Protein AF-A0A3D4FL35-F1 (afdb_monomer_lite)

Secondary structure (DSSP, 8-state):
----HHHHHHTB-TTS-BGGGSHHHHTTS---TTTS-S--HHHHHHHHTT-SSGGG-TT-S-S-GGGGSHHHHHHHHHHHHH-HHHHHHHHHHHHHTT--SB-TTS-B-TTTS-SSHHHHHHHHHT--

pLDDT: mean 90.25, std 9.69, range [48.97, 98.5]

Structure (mmCIF, N/CA/C/O backbone):
data_AF-A0A3D4FL35-F1
#
_entry.id   AF-A0A3D4FL35-F1
#
loop_
_atom_site.group_PDB
_atom_site.id
_atom_site.type_symbol
_atom_site.label_atom_id
_atom_site.label_alt_id
_atom_site.label_comp_id
_atom_site.label_asym_id
_atom_site.label_entity_id
_atom_site.label_seq_id
_atom_site.pdbx_PDB_ins_code
_atom_site.Cartn_x
_atom_site.Cartn_y
_atom_site.Cartn_z
_atom_site.occupancy
_atom_site.B_iso_or_equiv
_atom_site.auth_seq_id
_atom_site.auth_comp_id
_atom_site.auth_asym_id
_atom_site.auth_atom_id
_atom_site.pdbx_PDB_model_num
ATOM 1 N N . MET A 1 1 ? 12.452 -9.108 -13.044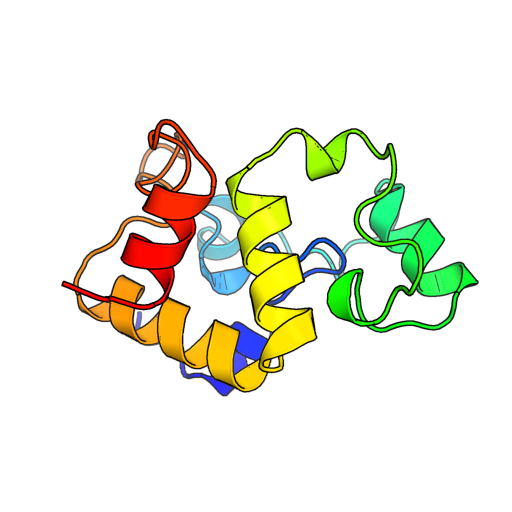 1.00 61.66 1 MET A N 1
ATOM 2 C CA . MET A 1 1 ? 12.751 -9.342 -11.613 1.00 61.66 1 MET A CA 1
ATOM 3 C C . MET A 1 1 ? 11.547 -10.053 -11.024 1.00 61.66 1 MET A C 1
ATOM 5 O O . MET A 1 1 ? 10.443 -9.623 -11.319 1.00 61.66 1 MET A O 1
ATOM 9 N N . VAL A 1 2 ? 11.723 -11.143 -10.278 1.00 77.12 2 VAL A N 1
ATOM 10 C CA . VAL A 1 2 ? 10.596 -11.856 -9.651 1.00 77.12 2 VAL A CA 1
ATOM 11 C C . VAL A 1 2 ? 10.662 -11.581 -8.155 1.00 77.12 2 VAL A C 1
ATOM 13 O O . VAL A 1 2 ? 11.618 -11.997 -7.508 1.00 77.12 2 VAL A O 1
ATOM 16 N N . TYR A 1 3 ? 9.690 -10.844 -7.618 1.00 85.44 3 TYR A N 1
ATOM 17 C CA . TYR A 1 3 ? 9.581 -10.617 -6.177 1.00 85.44 3 TYR A CA 1
ATOM 18 C C . TYR A 1 3 ? 8.725 -11.713 -5.541 1.00 85.44 3 TYR A C 1
ATOM 20 O O . TYR A 1 3 ? 7.644 -12.030 -6.038 1.00 85.44 3 TYR A O 1
ATOM 28 N N . SER A 1 4 ? 9.174 -12.279 -4.424 1.00 94.00 4 SER A N 1
ATOM 29 C CA . SER A 1 4 ? 8.334 -13.128 -3.581 1.00 94.00 4 SER A CA 1
ATOM 30 C C . SER A 1 4 ? 7.343 -12.286 -2.768 1.00 94.00 4 SER A C 1
ATOM 32 O O . SER A 1 4 ? 7.562 -11.096 -2.526 1.00 94.00 4 SER A O 1
ATOM 34 N N . ILE A 1 5 ? 6.260 -12.913 -2.294 1.00 96.38 5 ILE A N 1
ATOM 35 C CA . ILE A 1 5 ? 5.286 -12.262 -1.398 1.00 96.38 5 ILE A CA 1
ATOM 36 C C . ILE A 1 5 ? 5.985 -11.726 -0.140 1.00 96.38 5 ILE A C 1
ATOM 38 O O . ILE A 1 5 ? 5.721 -10.604 0.282 1.00 96.38 5 ILE A O 1
ATOM 42 N N . GLU A 1 6 ? 6.932 -12.483 0.418 1.00 95.94 6 GLU A N 1
ATOM 43 C CA . GLU A 1 6 ? 7.701 -12.071 1.596 1.00 95.94 6 GLU A CA 1
ATOM 44 C C . GLU A 1 6 ? 8.582 -10.845 1.329 1.00 95.94 6 GLU A C 1
ATOM 46 O O . GLU A 1 6 ? 8.617 -9.925 2.146 1.00 95.94 6 GLU A O 1
ATOM 51 N N . GLN A 1 7 ? 9.242 -10.776 0.167 1.00 92.56 7 GLN A N 1
ATOM 52 C CA . GLN A 1 7 ? 10.026 -9.598 -0.222 1.00 92.56 7 GLN A CA 1
ATOM 53 C C . GLN A 1 7 ? 9.139 -8.354 -0.350 1.00 92.56 7 GLN A C 1
ATOM 55 O O . GLN A 1 7 ? 9.499 -7.285 0.144 1.00 92.56 7 GLN A O 1
ATOM 60 N N . ILE A 1 8 ? 7.959 -8.497 -0.959 1.00 94.12 8 ILE A N 1
ATOM 61 C CA . ILE A 1 8 ? 6.984 -7.409 -1.096 1.00 94.12 8 ILE A CA 1
ATOM 62 C C . ILE A 1 8 ? 6.508 -6.958 0.284 1.00 94.12 8 ILE A C 1
ATOM 64 O O . ILE A 1 8 ? 6.620 -5.774 0.602 1.00 94.12 8 ILE A O 1
ATOM 68 N N . LYS A 1 9 ? 6.061 -7.899 1.125 1.00 95.62 9 LYS A N 1
ATOM 69 C CA . LYS A 1 9 ? 5.576 -7.647 2.488 1.00 95.62 9 LYS A CA 1
ATOM 70 C C . LYS A 1 9 ? 6.606 -6.893 3.329 1.00 95.62 9 LYS A C 1
ATOM 72 O O . LYS A 1 9 ? 6.281 -5.874 3.931 1.00 95.62 9 LYS A O 1
ATOM 77 N N . ASN A 1 10 ? 7.859 -7.348 3.324 1.00 92.44 10 ASN A N 1
ATOM 78 C CA . ASN A 1 10 ? 8.934 -6.726 4.101 1.00 92.44 10 ASN A CA 1
ATOM 79 C C . ASN A 1 10 ? 9.319 -5.332 3.576 1.00 92.44 10 ASN A C 1
ATOM 81 O O . ASN A 1 10 ? 9.903 -4.533 4.306 1.00 92.44 10 ASN A O 1
ATOM 85 N N . SER A 1 11 ? 8.947 -5.008 2.335 1.00 91.88 11 SER A N 1
ATOM 86 C CA . SER A 1 11 ? 9.153 -3.687 1.737 1.00 91.88 11 SER A CA 1
ATOM 87 C C . SER A 1 11 ? 7.986 -2.708 1.942 1.00 91.88 11 SER A C 1
ATOM 89 O O . SER A 1 11 ? 8.073 -1.566 1.484 1.00 91.88 11 SER A O 1
ATOM 91 N N . ILE A 1 12 ? 6.910 -3.117 2.630 1.00 94.19 12 ILE A N 1
ATOM 92 C CA . ILE A 1 12 ? 5.792 -2.228 2.973 1.00 94.19 12 ILE A CA 1
ATOM 93 C C . ILE A 1 12 ? 6.275 -1.197 4.005 1.00 94.19 12 ILE A C 1
ATOM 95 O O . ILE A 1 12 ? 6.649 -1.527 5.137 1.00 94.19 12 ILE A O 1
ATOM 99 N N . ALA A 1 13 ? 6.270 0.072 3.605 1.00 93.44 13 ALA A N 1
ATOM 100 C CA . ALA A 1 13 ? 6.585 1.229 4.432 1.00 93.44 13 ALA A CA 1
ATOM 101 C C . ALA A 1 13 ? 5.477 1.510 5.455 1.00 93.44 13 ALA A C 1
ATOM 103 O O . ALA A 1 13 ? 4.353 1.047 5.305 1.00 93.44 13 ALA A O 1
ATOM 104 N N . TYR A 1 14 ? 5.756 2.342 6.463 1.00 94.94 14 TYR A N 1
ATOM 105 C CA . TYR A 1 14 ? 4.776 2.692 7.501 1.00 94.94 14 TYR A CA 1
ATOM 106 C C . TYR A 1 14 ? 3.465 3.269 6.945 1.00 94.94 14 TYR A C 1
ATOM 108 O O . TYR A 1 14 ? 2.408 3.017 7.512 1.00 94.94 14 TYR A O 1
ATOM 116 N N . CYS A 1 15 ? 3.515 4.000 5.827 1.00 94.12 15 CYS A N 1
ATOM 117 C CA . CYS A 1 15 ? 2.329 4.537 5.163 1.00 94.12 15 CYS A CA 1
ATOM 118 C C . CYS A 1 15 ? 1.594 3.529 4.266 1.00 94.12 15 CYS A C 1
ATOM 120 O O . CYS A 1 15 ? 0.603 3.909 3.673 1.00 94.12 15 CYS A O 1
ATOM 122 N N . GLY A 1 16 ? 2.059 2.286 4.109 1.00 94.38 16 GLY A N 1
ATOM 123 C CA . GLY A 1 16 ? 1.433 1.282 3.234 1.00 94.38 16 GLY A CA 1
ATOM 124 C C . GLY A 1 16 ? 1.957 1.240 1.791 1.00 94.38 16 GLY A C 1
ATOM 125 O O . GLY A 1 16 ? 1.645 0.298 1.068 1.00 94.38 16 GLY A O 1
ATOM 126 N N . LEU A 1 17 ? 2.795 2.195 1.366 1.00 93.00 17 LEU A N 1
ATOM 127 C CA . LEU A 1 17 ? 3.506 2.105 0.081 1.00 93.00 17 LEU A CA 1
ATOM 128 C C . LEU A 1 17 ? 4.558 0.989 0.098 1.00 93.00 17 LEU A C 1
ATOM 130 O O . LEU A 1 17 ? 5.166 0.706 1.127 1.00 93.00 17 LEU A O 1
ATOM 134 N N . VAL A 1 18 ? 4.823 0.397 -1.063 1.00 92.19 18 VAL A N 1
ATOM 135 C CA . VAL A 1 18 ? 5.71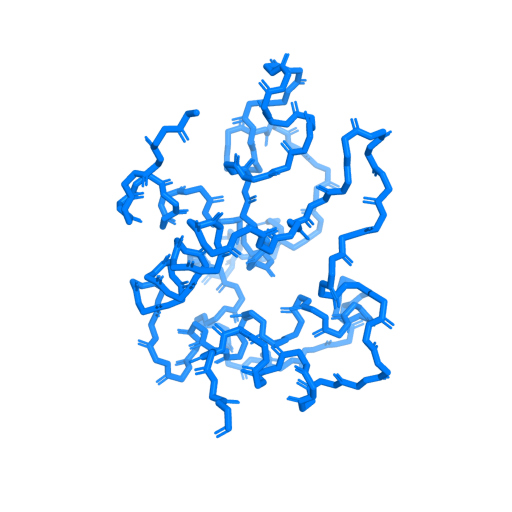6 -0.753 -1.230 1.00 92.19 18 VAL A CA 1
ATOM 136 C C . VAL A 1 18 ? 7.007 -0.335 -1.924 1.00 92.19 18 VAL A C 1
ATOM 138 O O . VAL A 1 18 ? 7.035 -0.067 -3.126 1.00 92.19 18 VAL A O 1
ATOM 141 N N . CYS A 1 19 ? 8.105 -0.289 -1.167 1.00 86.12 19 CYS A N 1
ATOM 142 C CA . CYS A 1 19 ? 9.395 0.177 -1.677 1.00 86.12 19 CYS A CA 1
ATOM 143 C C . CYS A 1 19 ? 9.971 -0.726 -2.777 1.00 86.12 19 CYS A C 1
ATOM 145 O O . CYS A 1 19 ? 10.654 -0.208 -3.657 1.00 86.12 19 CYS A O 1
ATOM 147 N N . ALA A 1 20 ? 9.679 -2.035 -2.766 1.00 84.81 20 ALA A N 1
ATOM 148 C CA . ALA A 1 20 ? 10.160 -2.964 -3.793 1.00 84.81 20 ALA A CA 1
ATOM 149 C C . ALA A 1 20 ? 9.704 -2.570 -5.207 1.00 84.81 20 ALA A C 1
ATOM 151 O O . ALA A 1 20 ? 10.427 -2.796 -6.171 1.00 84.81 20 ALA A O 1
ATOM 152 N N . PHE A 1 21 ? 8.537 -1.936 -5.344 1.00 86.62 21 PHE A N 1
ATOM 153 C CA . PHE A 1 21 ? 8.001 -1.562 -6.650 1.00 86.62 21 PHE A CA 1
ATOM 154 C C . PHE A 1 21 ? 8.324 -0.129 -7.087 1.00 86.62 21 PHE A C 1
ATOM 156 O O . PHE A 1 21 ? 8.144 0.198 -8.261 1.00 86.62 21 PHE A O 1
ATOM 163 N N . CYS A 1 22 ? 8.842 0.699 -6.180 1.00 80.81 22 CYS A N 1
ATOM 164 C CA . CYS A 1 22 ? 9.200 2.088 -6.447 1.00 80.81 22 CYS A CA 1
ATOM 165 C C . CYS A 1 22 ? 10.389 2.186 -7.419 1.00 80.81 22 CYS A C 1
ATOM 167 O O . CYS A 1 22 ? 11.401 1.508 -7.233 1.00 80.81 22 CYS A O 1
ATOM 169 N N . SER A 1 23 ? 10.313 3.076 -8.412 1.00 76.56 23 SER A N 1
ATOM 170 C CA . SER A 1 23 ? 11.379 3.322 -9.403 1.00 76.56 23 SER A CA 1
ATOM 171 C C . SER A 1 23 ? 12.731 3.685 -8.762 1.00 76.56 23 SER A C 1
ATOM 173 O O . SER A 1 23 ? 13.793 3.199 -9.166 1.00 76.56 23 SER A O 1
ATOM 175 N N . THR A 1 24 ? 12.717 4.480 -7.690 1.00 74.25 24 THR A N 1
ATOM 176 C CA . THR A 1 24 ? 13.929 4.873 -6.951 1.00 74.25 24 THR A CA 1
ATOM 177 C C . THR A 1 24 ? 14.496 3.733 -6.102 1.00 74.25 24 THR A C 1
ATOM 179 O O . THR A 1 24 ? 15.709 3.653 -5.917 1.00 74.25 24 THR A O 1
ATOM 182 N N . GLY A 1 25 ? 13.634 2.837 -5.607 1.00 73.25 25 GLY A N 1
ATOM 183 C CA . GLY A 1 25 ? 14.049 1.600 -4.940 1.00 73.25 25 GLY A CA 1
ATOM 184 C C . GLY A 1 25 ? 14.675 0.614 -5.928 1.00 73.25 25 GLY A C 1
ATOM 185 O O . GLY A 1 25 ? 15.781 0.133 -5.703 1.00 73.25 25 GLY A O 1
ATOM 186 N N . LYS A 1 26 ? 14.020 0.392 -7.076 1.00 74.94 26 LYS A N 1
ATOM 187 C CA . LYS A 1 26 ? 14.509 -0.471 -8.167 1.00 74.94 26 LYS A CA 1
ATOM 188 C C . LYS A 1 26 ? 15.871 -0.037 -8.711 1.00 74.94 26 LYS A C 1
ATOM 190 O O . LYS A 1 26 ? 16.695 -0.887 -9.020 1.00 74.94 26 LYS A O 1
ATOM 195 N N . SER A 1 27 ? 16.121 1.270 -8.803 1.00 74.56 27 SER A N 1
ATOM 196 C CA . SER A 1 27 ? 17.411 1.812 -9.261 1.00 74.56 27 SER A CA 1
ATOM 197 C C . SER A 1 27 ? 18.522 1.784 -8.201 1.00 74.56 27 SER A C 1
ATOM 199 O O . SER A 1 27 ? 19.618 2.274 -8.466 1.00 74.56 27 SER A O 1
ATOM 201 N N . GLY A 1 28 ? 18.263 1.258 -6.996 1.00 71.62 28 GLY A N 1
ATOM 202 C CA . GLY A 1 28 ? 19.242 1.183 -5.903 1.00 71.62 28 GLY A CA 1
ATOM 203 C C . GLY A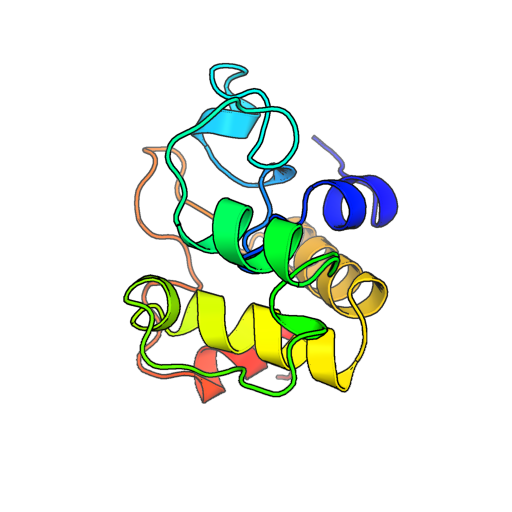 1 28 ? 19.584 2.533 -5.261 1.00 71.62 28 GLY A C 1
ATOM 204 O O . GLY A 1 28 ? 20.402 2.597 -4.348 1.00 71.62 28 GLY A O 1
ATOM 205 N N . LYS A 1 29 ? 18.939 3.622 -5.697 1.00 73.69 29 LYS A N 1
ATOM 206 C CA . LYS A 1 29 ? 19.164 4.986 -5.190 1.00 73.69 29 LYS A CA 1
ATOM 207 C C . LYS A 1 29 ? 18.463 5.249 -3.853 1.00 73.69 29 LYS A C 1
ATOM 209 O O . LYS A 1 29 ? 18.667 6.296 -3.244 1.00 73.69 29 LYS A O 1
ATOM 214 N N . CYS A 1 30 ? 17.618 4.323 -3.398 1.00 77.88 30 CYS A N 1
ATOM 215 C CA . CYS A 1 30 ? 16.892 4.407 -2.138 1.00 77.88 30 CYS A CA 1
ATOM 216 C C . CYS A 1 30 ? 16.956 3.070 -1.390 1.00 77.88 30 CYS A C 1
ATOM 218 O O . CYS A 1 30 ? 16.498 2.053 -1.900 1.00 77.88 30 CYS A O 1
ATOM 220 N N . ILE A 1 31 ? 17.442 3.097 -0.145 1.00 75.81 31 ILE A N 1
ATOM 221 C CA . ILE A 1 31 ? 17.521 1.925 0.751 1.00 75.81 31 ILE A CA 1
ATOM 222 C C . ILE A 1 31 ? 16.165 1.506 1.351 1.00 75.81 31 ILE A C 1
ATOM 224 O O . ILE A 1 31 ? 16.087 0.571 2.139 1.00 75.81 31 ILE A O 1
ATOM 228 N N . GLY A 1 32 ? 15.077 2.189 0.982 1.00 75.81 32 GLY A N 1
ATOM 229 C CA . GLY A 1 32 ? 13.730 1.925 1.484 1.00 75.81 32 GLY A CA 1
ATOM 230 C C . GLY A 1 32 ? 13.378 2.712 2.751 1.00 75.81 32 GLY A C 1
ATOM 231 O O . GLY A 1 32 ? 14.233 3.178 3.500 1.00 75.81 32 GLY A O 1
ATOM 232 N N . CYS A 1 33 ? 12.076 2.892 2.991 1.00 79.00 33 CYS A N 1
ATOM 233 C CA . CYS A 1 33 ? 11.563 3.760 4.061 1.00 79.00 33 CYS A CA 1
ATOM 234 C C . CYS A 1 33 ? 11.970 3.297 5.477 1.00 79.00 33 CYS A C 1
ATOM 236 O O . CYS A 1 33 ? 12.188 4.120 6.374 1.00 79.00 33 CYS A O 1
ATOM 238 N N . ARG A 1 34 ? 12.090 1.981 5.684 1.00 80.19 34 ARG A N 1
ATOM 239 C CA . ARG A 1 34 ? 12.447 1.400 6.987 1.00 80.19 34 ARG A CA 1
ATOM 240 C C . ARG A 1 34 ? 13.908 1.672 7.346 1.00 80.19 34 ARG A C 1
ATOM 242 O O . ARG A 1 34 ? 14.153 2.179 8.439 1.00 80.19 34 ARG A O 1
ATOM 249 N N . GLU A 1 35 ? 14.813 1.516 6.384 1.00 79.31 35 GLU A N 1
ATOM 250 C CA . GLU A 1 35 ? 16.257 1.730 6.565 1.00 79.31 35 GLU A CA 1
ATOM 251 C C . GLU A 1 35 ? 16.682 3.202 6.453 1.00 79.31 35 GLU A C 1
ATOM 253 O O . GLU A 1 35 ? 17.684 3.613 7.030 1.00 79.31 35 GLU A O 1
ATOM 258 N N . LYS A 1 36 ? 15.920 4.045 5.741 1.00 76.62 36 LYS A N 1
ATOM 259 C CA . LYS A 1 36 ? 16.264 5.466 5.578 1.00 76.62 36 LYS A CA 1
ATOM 260 C C . LYS A 1 36 ? 16.189 6.239 6.903 1.00 76.62 36 LYS A C 1
ATOM 262 O O . LYS A 1 36 ? 15.140 6.278 7.552 1.00 76.62 36 LYS A O 1
ATOM 267 N N . SER A 1 37 ? 17.269 6.927 7.265 1.00 68.31 37 SER A N 1
ATOM 268 C CA . SER A 1 37 ? 17.321 7.848 8.408 1.00 68.31 37 SER A CA 1
ATOM 269 C C . SER A 1 37 ? 16.541 9.145 8.137 1.00 68.31 37 SER A C 1
ATOM 271 O O . SER A 1 37 ? 16.746 9.787 7.109 1.00 68.31 37 SER A O 1
ATOM 273 N N . GLY A 1 38 ? 15.691 9.551 9.090 1.00 65.75 38 GLY A N 1
ATOM 274 C CA . GLY A 1 38 ? 15.075 10.886 9.166 1.00 65.75 38 GLY A CA 1
ATOM 275 C C . GLY A 1 38 ? 13.958 11.228 8.159 1.00 65.75 38 GLY A C 1
ATOM 276 O O . GLY A 1 38 ? 13.781 10.595 7.119 1.00 65.75 38 GLY A O 1
ATOM 277 N N . GLY A 1 39 ? 13.189 12.274 8.492 1.00 74.81 39 GLY A N 1
ATOM 278 C CA . GLY A 1 39 ? 12.442 13.115 7.540 1.00 74.81 39 GLY A CA 1
ATOM 279 C C . GLY A 1 39 ? 10.982 12.765 7.216 1.00 74.81 39 GLY A C 1
ATOM 280 O O . GLY A 1 39 ? 10.297 13.600 6.636 1.00 74.81 39 GLY A O 1
ATOM 281 N N . CYS A 1 40 ? 10.465 11.586 7.574 1.00 85.56 40 CYS A N 1
ATOM 282 C CA . CYS A 1 40 ? 9.064 11.230 7.303 1.00 85.56 40 CYS A CA 1
ATOM 283 C C . CYS A 1 40 ? 8.211 11.302 8.577 1.00 85.56 40 CYS A C 1
ATOM 285 O O . CYS A 1 40 ? 8.407 10.510 9.500 1.00 85.56 40 CYS A O 1
ATOM 287 N N . SER A 1 41 ? 7.230 12.208 8.610 1.00 90.25 41 SER A N 1
ATOM 288 C CA . SER A 1 41 ? 6.318 12.384 9.753 1.00 90.25 41 SER A CA 1
ATOM 289 C C . SER A 1 41 ? 5.529 11.112 10.087 1.00 90.25 41 SER A C 1
ATOM 291 O O . SER A 1 41 ? 5.359 10.790 11.261 1.00 90.25 41 SER A O 1
ATOM 293 N N . ILE A 1 42 ? 5.128 10.331 9.076 1.00 92.94 42 ILE A N 1
ATOM 294 C CA . ILE A 1 42 ? 4.456 9.037 9.271 1.00 92.94 42 ILE A CA 1
ATOM 295 C C . ILE A 1 42 ? 5.368 8.028 9.977 1.00 92.94 42 ILE A C 1
ATOM 297 O O . ILE A 1 42 ? 4.920 7.343 10.893 1.00 92.94 42 ILE A O 1
ATOM 301 N N . LYS A 1 43 ? 6.651 7.952 9.595 1.00 91.69 43 LYS A N 1
ATOM 302 C CA . LYS A 1 43 ? 7.626 7.070 10.258 1.00 91.69 43 LYS A CA 1
ATOM 303 C C . LYS A 1 43 ? 7.786 7.446 11.729 1.00 91.69 43 LYS A C 1
ATOM 305 O O . LYS A 1 43 ? 7.686 6.573 12.584 1.00 91.69 43 LYS A O 1
ATOM 310 N N . VAL A 1 44 ? 7.976 8.735 12.014 1.00 92.06 44 VAL A N 1
ATOM 311 C CA . VAL A 1 44 ? 8.117 9.242 13.390 1.00 92.06 44 VAL A CA 1
ATOM 312 C C . VAL A 1 44 ? 6.870 8.923 14.221 1.00 92.06 44 VAL A C 1
ATOM 314 O O . VAL A 1 44 ? 6.990 8.428 15.338 1.00 92.06 44 VAL A O 1
ATOM 317 N N . CYS A 1 45 ? 5.678 9.136 13.659 1.00 94.38 45 CYS A N 1
ATOM 318 C CA . CYS A 1 45 ? 4.406 8.831 14.314 1.00 94.38 45 CYS A CA 1
ATOM 319 C C . CYS A 1 45 ? 4.228 7.327 14.591 1.00 94.38 45 CYS A C 1
ATOM 321 O O . CYS A 1 45 ? 3.866 6.935 15.697 1.00 94.38 45 CYS A O 1
ATOM 323 N N . ALA A 1 46 ? 4.525 6.460 13.620 1.00 94.38 46 ALA A N 1
ATOM 324 C CA . ALA A 1 46 ? 4.426 5.014 13.816 1.00 94.38 46 ALA A CA 1
ATOM 325 C C . ALA A 1 46 ? 5.423 4.506 14.872 1.00 94.38 46 ALA A C 1
ATOM 327 O O . ALA A 1 46 ? 5.070 3.684 15.717 1.00 94.38 46 ALA A O 1
ATOM 328 N N . GLN A 1 47 ? 6.649 5.038 14.874 1.00 93.19 47 GLN A N 1
ATOM 329 C CA . GLN A 1 47 ? 7.667 4.705 15.870 1.00 93.19 47 GLN A CA 1
ATOM 330 C C . GLN A 1 47 ? 7.272 5.161 17.281 1.00 93.19 47 GLN A C 1
ATOM 332 O O . GLN A 1 47 ? 7.427 4.384 18.223 1.00 93.19 47 GLN A O 1
ATOM 337 N N . SER A 1 48 ? 6.719 6.371 17.445 1.00 95.00 48 SER A N 1
ATOM 338 C CA . SER A 1 48 ? 6.272 6.857 18.760 1.00 95.00 48 SER A CA 1
ATOM 339 C C . SER A 1 48 ? 5.096 6.047 19.313 1.00 95.00 48 SER A C 1
ATOM 341 O O . SER A 1 48 ? 5.038 5.794 20.515 1.00 95.00 48 SER A O 1
ATOM 343 N N . LYS A 1 49 ? 4.207 5.568 18.432 1.00 96.69 49 LYS A N 1
ATOM 344 C CA . LYS A 1 49 ? 3.093 4.667 18.771 1.00 96.69 49 LYS A CA 1
ATOM 345 C C . LYS A 1 49 ? 3.500 3.191 18.884 1.00 96.69 49 LYS A C 1
ATOM 347 O O . LYS A 1 49 ? 2.671 2.377 19.273 1.00 96.69 49 LYS A O 1
ATOM 352 N N . LYS A 1 50 ? 4.760 2.844 18.580 1.00 96.88 50 LYS A N 1
ATOM 353 C CA . LYS A 1 50 ? 5.295 1.467 18.573 1.00 96.88 50 LYS A CA 1
ATOM 354 C C . LYS A 1 50 ? 4.498 0.505 17.678 1.00 96.88 50 LYS A C 1
ATOM 356 O O . LYS A 1 50 ? 4.279 -0.644 18.047 1.00 96.88 50 LYS A O 1
ATOM 361 N N . ILE A 1 51 ? 4.093 0.977 16.500 1.00 97.12 51 ILE A N 1
ATOM 362 C CA . ILE A 1 51 ? 3.356 0.195 15.497 1.00 97.12 51 ILE A CA 1
ATOM 363 C C . ILE A 1 51 ? 4.185 -0.012 14.227 1.00 97.12 51 ILE A C 1
ATOM 365 O O . ILE A 1 51 ? 5.048 0.799 13.875 1.00 97.12 51 ILE A O 1
ATOM 369 N N . ASN A 1 52 ? 3.909 -1.092 13.499 1.00 95.50 52 ASN A N 1
ATOM 370 C CA . ASN A 1 52 ? 4.645 -1.453 12.285 1.00 95.50 52 ASN A CA 1
ATOM 371 C C . ASN A 1 52 ? 4.219 -0.650 11.053 1.00 95.50 52 ASN A C 1
ATOM 373 O O . ASN A 1 52 ? 4.956 -0.618 10.061 1.00 95.50 52 ASN A O 1
ATOM 377 N N . GLY A 1 53 ? 3.068 0.015 11.120 1.00 96.25 53 GLY A N 1
ATOM 378 C CA . GLY A 1 53 ? 2.544 0.888 10.081 1.00 96.25 53 GLY A CA 1
ATOM 379 C C . GLY A 1 53 ? 1.129 1.352 10.387 1.00 96.25 53 GLY A C 1
ATOM 380 O O . GLY A 1 53 ? 0.511 0.932 11.363 1.00 96.25 53 GLY A O 1
ATOM 381 N N . CYS A 1 54 ? 0.606 2.235 9.544 1.00 97.94 54 CYS A N 1
ATOM 382 C CA . CYS A 1 54 ? -0.691 2.872 9.752 1.00 97.94 54 CYS A CA 1
ATOM 383 C C . CYS A 1 54 ? -1.868 1.884 9.750 1.00 97.94 54 CYS A C 1
ATOM 385 O O . CYS A 1 54 ? -2.922 2.224 10.277 1.00 97.94 54 CYS A O 1
ATOM 387 N N . TRP A 1 55 ? -1.682 0.660 9.244 1.00 98.19 55 TRP A N 1
ATOM 388 C CA . TRP A 1 55 ? -2.696 -0.400 9.294 1.00 98.19 55 TRP A CA 1
ATOM 389 C C . TRP A 1 55 ? -2.957 -0.918 10.716 1.00 98.19 55 TRP A C 1
ATOM 391 O O . TRP A 1 55 ? -4.034 -1.433 10.980 1.00 98.19 55 TRP A O 1
ATOM 401 N N . GLU A 1 56 ? -2.015 -0.745 11.648 1.00 98.38 56 GLU A N 1
ATOM 402 C CA . GLU A 1 56 ? -2.194 -1.063 13.076 1.00 98.38 56 GLU A CA 1
ATOM 403 C C . GLU A 1 56 ? -2.724 0.139 13.880 1.00 98.38 56 GLU A C 1
ATOM 405 O O . GLU A 1 56 ? -2.974 0.033 15.078 1.00 98.38 56 GLU A O 1
ATOM 410 N N . CYS A 1 57 ? -2.877 1.311 13.254 1.00 97.88 57 CYS A N 1
ATOM 411 C CA . CYS A 1 57 ? -3.290 2.526 13.944 1.00 97.88 57 CYS A CA 1
ATOM 412 C C . CYS A 1 57 ? -4.820 2.593 14.081 1.00 97.88 57 CYS A C 1
ATOM 414 O O . CYS A 1 57 ? -5.554 2.564 13.087 1.00 97.88 57 CYS A O 1
ATOM 416 N N . ASN A 1 58 ? -5.310 2.775 15.308 1.00 96.62 58 ASN A N 1
ATOM 417 C CA . ASN A 1 58 ? -6.742 2.948 15.577 1.00 96.62 58 ASN A CA 1
ATOM 418 C C . ASN A 1 58 ? -7.293 4.283 15.054 1.00 96.62 58 ASN A C 1
ATOM 420 O O . ASN A 1 58 ? -8.463 4.355 14.704 1.00 96.62 58 ASN A O 1
ATOM 424 N N . GLU A 1 59 ? -6.446 5.307 14.940 1.00 96.44 59 GLU A N 1
ATOM 425 C CA . GLU A 1 59 ? -6.810 6.622 14.388 1.00 96.44 59 GLU A CA 1
ATOM 426 C C . GLU A 1 59 ? -6.763 6.663 12.853 1.00 96.44 59 GLU A C 1
ATOM 428 O O . GLU A 1 59 ? -7.056 7.695 12.266 1.00 96.44 59 GLU A O 1
ATOM 433 N N . PHE A 1 60 ? -6.331 5.589 12.183 1.00 95.88 60 PHE A N 1
ATOM 434 C CA . PHE A 1 60 ? -6.318 5.560 10.721 1.00 95.88 60 PHE A CA 1
ATOM 435 C C . PHE A 1 60 ? -7.738 5.331 10.156 1.00 95.88 60 PHE A C 1
ATOM 437 O O . PHE A 1 60 ? -8.380 4.364 10.594 1.00 95.88 60 PHE A O 1
ATOM 444 N N . PRO A 1 61 ? -8.168 6.109 9.136 1.00 95.69 61 PRO A N 1
ATOM 445 C CA . PRO A 1 61 ? -7.448 7.229 8.506 1.00 95.69 61 PRO A CA 1
ATOM 446 C C . PRO A 1 61 ? -7.516 8.524 9.336 1.00 95.69 61 PRO A C 1
ATOM 448 O O . PRO A 1 61 ? -8.583 8.904 9.802 1.00 95.69 61 PRO A O 1
ATOM 451 N N . CYS A 1 62 ? -6.381 9.220 9.479 1.00 95.44 62 CYS A N 1
ATOM 452 C CA . CYS A 1 62 ? -6.298 10.528 10.145 1.00 95.44 62 CYS A CA 1
ATOM 453 C C . CYS A 1 62 ? -5.994 11.653 9.141 1.00 95.44 62 CYS A C 1
ATOM 455 O O . CYS A 1 62 ? -5.737 11.386 7.968 1.00 95.44 62 CYS A O 1
ATOM 457 N N . ASP A 1 63 ? -5.926 12.901 9.608 1.00 94.12 63 ASP A N 1
ATOM 458 C CA . ASP A 1 63 ? -5.749 14.099 8.764 1.00 94.12 63 ASP A CA 1
ATOM 459 C C . ASP A 1 63 ? -4.322 14.306 8.216 1.00 94.12 63 ASP A C 1
ATOM 461 O O . ASP A 1 63 ? -3.957 15.394 7.772 1.00 94.12 63 ASP A O 1
ATOM 465 N N . ASN A 1 64 ? -3.464 13.283 8.251 1.00 94.31 64 ASN A N 1
ATOM 466 C CA . ASN A 1 64 ? -2.126 13.408 7.684 1.00 94.31 64 ASN A CA 1
ATOM 467 C C . ASN A 1 64 ? -2.191 13.543 6.152 1.00 94.31 64 ASN A C 1
ATOM 4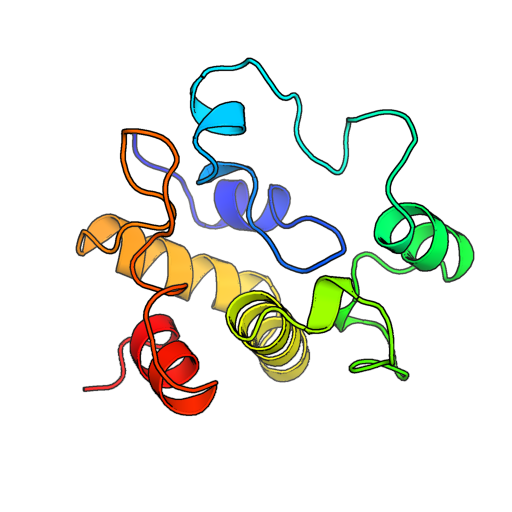69 O O . ASN A 1 64 ? -2.817 12.729 5.478 1.00 94.31 64 ASN A O 1
ATOM 473 N N . GLU A 1 65 ? -1.451 14.508 5.600 1.00 93.38 65 GLU A N 1
ATOM 474 C CA . GLU A 1 65 ? -1.356 14.795 4.159 1.00 93.38 65 GLU A CA 1
ATOM 475 C C . GLU A 1 65 ? -1.043 13.569 3.286 1.00 93.38 65 GLU A C 1
ATOM 477 O O . GLU A 1 65 ? -1.524 13.473 2.159 1.00 93.38 65 GLU A O 1
ATOM 482 N N . MET A 1 66 ? -0.292 12.592 3.810 1.00 91.88 66 MET A N 1
ATOM 483 C CA . MET A 1 66 ? -0.009 11.324 3.125 1.00 91.88 66 MET A CA 1
ATOM 484 C C . MET A 1 66 ? -1.291 10.596 2.691 1.00 91.88 66 MET A C 1
ATOM 486 O O . MET A 1 66 ? -1.325 9.944 1.647 1.00 91.88 66 MET A O 1
ATOM 490 N N . PHE A 1 67 ? -2.362 10.736 3.469 1.00 93.81 67 PHE A N 1
ATOM 491 C CA . PHE A 1 67 ? -3.650 10.124 3.188 1.00 93.81 67 PHE A CA 1
ATOM 492 C C . PHE A 1 67 ? -4.506 10.944 2.229 1.00 93.81 67 PHE A C 1
ATOM 494 O O . PHE A 1 67 ? -5.587 10.497 1.893 1.00 93.81 67 PHE A O 1
ATOM 501 N N . LYS A 1 68 ? -4.046 12.071 1.673 1.00 93.75 68 LYS A N 1
ATOM 502 C CA . LYS A 1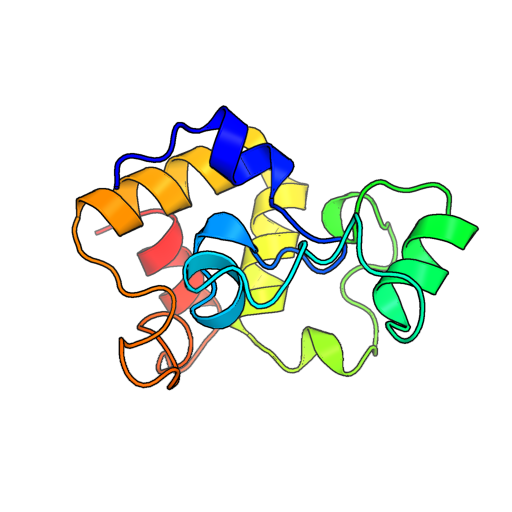 68 ? -4.706 12.644 0.484 1.00 93.75 68 LYS A CA 1
ATOM 503 C C . LYS A 1 68 ? -4.565 11.735 -0.742 1.00 93.75 68 LYS A C 1
ATOM 505 O O . LYS A 1 68 ? -5.410 11.775 -1.632 1.00 93.75 68 LYS A O 1
ATOM 510 N N . SER A 1 69 ? -3.549 10.866 -0.769 1.00 94.62 69 SER A N 1
ATOM 511 C CA . SER A 1 69 ? -3.422 9.829 -1.794 1.00 94.62 69 SER A CA 1
ATOM 512 C C . SER A 1 69 ? -4.446 8.708 -1.576 1.00 94.62 69 SER A C 1
ATOM 514 O O . SER A 1 69 ? -4.368 7.945 -0.609 1.00 94.62 69 SER A O 1
ATOM 516 N N . LYS A 1 70 ? -5.378 8.573 -2.528 1.00 96.31 70 LYS A N 1
ATOM 517 C CA . LYS A 1 70 ? -6.408 7.518 -2.562 1.00 96.31 70 LYS A CA 1
ATOM 518 C C . LYS A 1 70 ? -5.781 6.122 -2.507 1.00 96.31 70 LYS A C 1
ATOM 520 O O . LYS A 1 70 ? -6.182 5.284 -1.706 1.00 96.31 70 LYS A O 1
ATOM 525 N N . ARG A 1 71 ? -4.723 5.904 -3.292 1.00 96.50 71 ARG A N 1
ATOM 526 C CA . ARG A 1 71 ? -3.953 4.655 -3.313 1.00 96.50 71 ARG A CA 1
ATOM 527 C C . ARG A 1 71 ? -3.400 4.290 -1.943 1.00 96.50 71 ARG A C 1
ATOM 529 O O . ARG A 1 71 ? -3.530 3.148 -1.509 1.00 96.50 71 ARG A O 1
ATOM 536 N N . VAL A 1 72 ? -2.785 5.257 -1.264 1.00 96.06 72 VAL A N 1
ATOM 537 C CA . VAL A 1 72 ? -2.214 5.039 0.066 1.00 96.06 72 VAL A CA 1
ATOM 538 C C . VAL A 1 72 ? -3.306 4.646 1.058 1.00 96.06 72 VAL A C 1
ATOM 540 O O . VAL A 1 72 ? -3.133 3.658 1.773 1.00 96.06 72 VAL A O 1
ATOM 543 N N . LYS A 1 73 ? -4.448 5.350 1.062 1.00 97.56 73 LYS A N 1
ATOM 544 C CA . LYS A 1 73 ? -5.585 4.977 1.917 1.00 97.56 73 LYS A CA 1
ATOM 545 C C . LYS A 1 73 ? -6.045 3.548 1.654 1.00 97.56 73 LYS A C 1
ATOM 547 O O . LYS A 1 73 ? -6.146 2.770 2.597 1.00 97.56 73 LYS A O 1
ATOM 552 N N . VAL A 1 74 ? -6.256 3.184 0.389 1.00 98.31 74 VAL A N 1
ATOM 553 C CA . VAL A 1 74 ? -6.737 1.849 0.005 1.00 98.31 74 VAL A CA 1
ATOM 554 C C . VAL A 1 74 ? -5.758 0.753 0.418 1.00 98.31 74 VAL A C 1
ATOM 556 O O . VAL A 1 74 ? -6.179 -0.276 0.942 1.00 98.31 74 VAL A O 1
ATOM 559 N N . PHE A 1 75 ? -4.451 0.957 0.237 1.00 98.12 75 PHE A N 1
ATOM 560 C CA . PHE A 1 75 ? -3.451 -0.041 0.628 1.00 98.12 75 PHE A CA 1
ATOM 561 C C . PHE A 1 75 ? -3.420 -0.239 2.143 1.00 98.12 75 PHE A C 1
ATOM 563 O O . PHE A 1 75 ? -3.430 -1.378 2.611 1.00 98.12 75 PHE A O 1
ATOM 570 N N . VAL A 1 76 ? -3.428 0.849 2.920 1.00 98.25 76 VAL A N 1
ATOM 571 C CA . VAL A 1 76 ? -3.450 0.757 4.386 1.00 98.25 76 VAL A CA 1
ATOM 572 C C . VAL A 1 76 ? -4.750 0.131 4.878 1.00 98.25 76 VAL A C 1
ATOM 574 O O . VAL A 1 76 ? -4.695 -0.744 5.739 1.00 98.25 76 VAL A O 1
ATOM 577 N N . GLN A 1 77 ? -5.895 0.513 4.307 1.00 98.50 77 GLN A N 1
ATOM 578 C CA . GLN A 1 77 ? -7.192 -0.064 4.654 1.00 98.50 77 GLN A CA 1
ATOM 579 C C . GLN A 1 77 ? -7.229 -1.566 4.340 1.00 98.50 77 GLN A C 1
ATOM 581 O O . GLN A 1 77 ? -7.578 -2.365 5.200 1.00 98.50 77 GLN A O 1
ATOM 586 N N . CYS A 1 78 ? -6.745 -1.985 3.166 1.00 98.44 78 CYS A N 1
ATOM 587 C CA . CYS A 1 78 ? -6.638 -3.403 2.818 1.00 98.44 78 CYS A CA 1
ATOM 588 C C . CYS A 1 78 ? -5.718 -4.171 3.781 1.00 98.44 78 CYS A C 1
ATOM 590 O O . CYS A 1 78 ? -6.041 -5.290 4.174 1.00 98.44 78 CYS A O 1
ATOM 592 N N . ALA A 1 79 ? -4.577 -3.598 4.175 1.00 98.38 79 ALA A N 1
ATOM 593 C CA . ALA A 1 79 ? -3.692 -4.220 5.159 1.00 98.38 79 ALA A CA 1
ATOM 594 C C . ALA A 1 79 ? -4.318 -4.286 6.560 1.00 98.38 79 ALA A C 1
ATOM 596 O O . ALA A 1 79 ? -4.052 -5.242 7.284 1.00 98.38 79 ALA A O 1
ATOM 597 N N . LYS A 1 80 ? -5.138 -3.299 6.935 1.00 98.44 80 LYS A N 1
ATOM 598 C CA . LYS A 1 80 ? -5.867 -3.266 8.209 1.00 98.44 80 LYS A CA 1
ATOM 599 C C . LYS A 1 80 ? -6.951 -4.342 8.255 1.00 98.44 80 LYS A C 1
ATOM 601 O O . LYS A 1 80 ? -7.033 -5.068 9.239 1.00 98.44 80 LYS A O 1
ATOM 606 N N . ASP A 1 81 ? -7.714 -4.487 7.175 1.00 98.06 81 ASP A N 1
ATOM 607 C CA . ASP A 1 81 ? -8.846 -5.417 7.109 1.00 98.06 81 ASP A CA 1
ATOM 608 C C . ASP A 1 81 ? -8.413 -6.871 6.880 1.00 98.06 81 ASP A C 1
ATOM 610 O O . ASP A 1 81 ? -9.036 -7.804 7.383 1.00 98.06 81 ASP A O 1
ATOM 614 N N . GLU A 1 82 ? -7.352 -7.082 6.097 1.00 98.06 82 GLU A N 1
ATOM 615 C CA . GLU A 1 82 ? -6.985 -8.408 5.587 1.00 98.06 82 GLU A CA 1
ATOM 616 C C . GLU A 1 82 ? -5.545 -8.836 5.903 1.00 98.06 82 GLU A C 1
ATOM 618 O O . GLU A 1 82 ? -5.154 -9.975 5.633 1.00 98.06 82 GLU A O 1
ATOM 623 N N . GLY A 1 83 ? -4.749 -7.949 6.493 1.00 98.19 83 GLY A N 1
ATOM 624 C CA . GLY A 1 83 ? -3.353 -8.195 6.826 1.00 98.19 83 GLY A CA 1
ATOM 625 C C . GLY A 1 83 ? -2.384 -7.909 5.675 1.00 98.19 83 GLY A C 1
ATOM 626 O O . GLY A 1 83 ? -2.671 -8.071 4.486 1.00 98.19 83 GLY A O 1
ATOM 627 N N . VAL A 1 84 ? -1.158 -7.534 6.047 1.00 97.88 84 VAL A N 1
ATOM 628 C CA . VAL A 1 84 ? -0.077 -7.177 5.109 1.00 97.88 84 VAL A CA 1
ATOM 629 C C . VAL A 1 84 ? 0.337 -8.314 4.169 1.00 97.88 84 VAL A C 1
ATOM 631 O O . VAL A 1 84 ? 0.797 -8.053 3.061 1.00 97.88 84 VAL A O 1
ATOM 634 N N . HIS A 1 85 ? 0.158 -9.575 4.575 1.00 97.88 85 HIS A N 1
ATOM 635 C CA . HIS A 1 85 ? 0.480 -10.724 3.726 1.00 97.88 85 HIS A CA 1
ATOM 636 C C . HIS A 1 85 ? -0.490 -10.840 2.540 1.00 97.88 85 HIS A C 1
ATOM 638 O O . HIS A 1 85 ? -0.057 -11.071 1.413 1.00 97.88 85 HIS A O 1
ATOM 644 N N . LYS A 1 86 ? -1.795 -10.621 2.765 1.00 98.00 86 LYS A N 1
ATOM 645 C CA . LYS A 1 86 ? -2.783 -10.589 1.678 1.00 98.00 86 LYS A CA 1
ATOM 646 C C . LYS A 1 86 ? -2.560 -9.396 0.754 1.00 98.00 86 LYS A C 1
ATOM 648 O O . LYS A 1 86 ? -2.536 -9.592 -0.457 1.00 98.00 86 LYS A O 1
ATOM 653 N N . LEU A 1 87 ? -2.300 -8.204 1.305 1.00 98.12 87 LEU A N 1
ATOM 654 C CA . LEU A 1 87 ? -1.924 -7.033 0.502 1.00 98.12 87 LEU A CA 1
ATOM 655 C C . LEU A 1 87 ? -0.724 -7.339 -0.411 1.00 98.12 87 LEU A C 1
ATOM 657 O O . LEU A 1 87 ? -0.766 -7.058 -1.606 1.00 98.12 87 LEU A O 1
ATOM 661 N N . ALA A 1 88 ? 0.332 -7.953 0.131 1.00 97.56 88 ALA A N 1
ATOM 662 C CA . ALA A 1 88 ? 1.505 -8.333 -0.649 1.00 97.56 88 ALA A CA 1
ATOM 663 C C . ALA A 1 88 ? 1.179 -9.357 -1.751 1.00 97.56 88 ALA A C 1
ATOM 665 O O . ALA A 1 88 ? 1.700 -9.243 -2.859 1.00 97.56 88 ALA A O 1
ATOM 666 N N . GLY A 1 89 ? 0.298 -10.324 -1.474 1.00 97.19 89 GLY A N 1
ATOM 667 C CA . GLY A 1 89 ? -0.182 -11.293 -2.462 1.00 97.19 89 GLY A CA 1
ATOM 668 C C . GLY A 1 89 ? -0.937 -10.639 -3.622 1.00 97.19 89 GLY A C 1
ATOM 669 O O . GLY A 1 89 ? -0.636 -10.925 -4.780 1.00 97.19 89 GLY A O 1
ATOM 670 N N . TYR A 1 90 ? -1.853 -9.715 -3.320 1.00 97.75 90 TYR A N 1
ATOM 671 C CA . TYR A 1 90 ? -2.575 -8.928 -4.324 1.00 97.75 90 TYR A CA 1
ATOM 672 C C . TYR A 1 90 ? -1.627 -8.119 -5.208 1.00 97.75 90 TYR A C 1
ATOM 674 O O . TYR A 1 90 ? -1.655 -8.233 -6.431 1.00 97.75 90 TYR A O 1
ATOM 682 N N . LEU A 1 91 ? -0.714 -7.366 -4.592 1.00 96.25 91 LEU A N 1
ATOM 683 C CA . LEU A 1 91 ? 0.242 -6.552 -5.336 1.00 96.25 91 LEU A CA 1
ATOM 684 C C . LEU A 1 91 ? 1.206 -7.396 -6.173 1.00 96.25 91 LEU A C 1
ATOM 686 O O . LEU A 1 91 ? 1.576 -6.973 -7.265 1.00 96.25 91 LEU A O 1
ATOM 690 N N . LYS A 1 92 ? 1.596 -8.585 -5.694 1.00 95.50 92 LYS A N 1
ATOM 691 C CA . LYS A 1 92 ? 2.396 -9.522 -6.487 1.00 95.50 92 LYS A CA 1
ATOM 692 C C . LYS A 1 92 ? 1.632 -9.969 -7.728 1.00 95.50 92 LYS A C 1
ATOM 694 O O . LYS A 1 92 ? 2.178 -9.876 -8.818 1.00 95.50 92 LYS A O 1
ATOM 699 N N . LYS A 1 93 ? 0.390 -10.438 -7.561 1.00 95.38 93 LYS A N 1
ATOM 700 C CA . LYS A 1 93 ? -0.434 -10.891 -8.686 1.00 95.38 93 LYS A CA 1
ATOM 701 C C . LYS A 1 93 ? -0.600 -9.780 -9.718 1.00 95.38 93 LYS A C 1
ATOM 703 O O . LYS A 1 93 ? -0.355 -10.009 -10.890 1.00 95.38 93 LYS A O 1
ATOM 708 N N . ASN A 1 94 ? -0.921 -8.573 -9.268 1.00 95.50 94 ASN A N 1
ATOM 709 C CA . ASN A 1 94 ? -1.072 -7.429 -10.156 1.00 95.50 94 ASN A CA 1
ATOM 710 C C . ASN A 1 94 ? 0.237 -7.085 -10.878 1.00 95.50 94 ASN A C 1
ATOM 712 O O . ASN A 1 94 ? 0.216 -6.819 -12.072 1.00 95.50 94 ASN A O 1
ATOM 716 N N . TYR A 1 95 ? 1.377 -7.141 -10.186 1.00 92.62 95 TYR A N 1
ATOM 717 C CA . TYR A 1 95 ? 2.686 -6.959 -10.814 1.00 92.62 95 TYR A CA 1
ATOM 718 C C . TYR A 1 95 ? 2.977 -8.028 -11.881 1.00 92.62 95 TYR A C 1
ATOM 720 O O . TYR A 1 95 ? 3.464 -7.690 -12.957 1.00 92.62 95 TYR A O 1
ATOM 728 N N . ASP A 1 96 ? 2.664 -9.299 -11.604 1.00 92.62 96 ASP A N 1
ATOM 729 C CA . ASP A 1 96 ? 2.818 -10.398 -12.566 1.00 92.62 96 ASP A CA 1
ATOM 730 C C . ASP A 1 96 ? 1.864 -10.241 -13.771 1.00 92.62 96 ASP A C 1
ATOM 732 O O . ASP A 1 96 ? 2.238 -10.575 -14.894 1.00 92.62 96 ASP A O 1
ATOM 736 N N . ASP A 1 97 ? 0.666 -9.693 -13.544 1.00 93.62 97 ASP A N 1
ATOM 737 C CA . ASP A 1 97 ? -0.351 -9.402 -14.565 1.00 93.62 97 ASP A CA 1
ATOM 738 C C . ASP A 1 97 ? -0.062 -8.091 -15.341 1.00 93.62 97 ASP A C 1
ATOM 740 O O . ASP A 1 97 ? -0.831 -7.703 -16.218 1.00 93.62 97 ASP A O 1
ATOM 744 N N . GLY A 1 98 ? 1.052 -7.405 -15.048 1.00 92.50 98 GLY A N 1
ATOM 745 C CA . GLY A 1 98 ? 1.520 -6.226 -15.786 1.00 92.50 98 GLY A CA 1
ATOM 746 C C . GLY A 1 98 ? 1.046 -4.871 -15.254 1.00 92.50 98 GLY A C 1
ATOM 747 O O . GLY A 1 98 ? 1.356 -3.852 -15.866 1.00 92.50 98 GLY A O 1
ATOM 748 N N . VAL A 1 99 ? 0.358 -4.829 -14.109 1.00 93.44 99 VAL A N 1
ATOM 749 C CA . VAL A 1 99 ? -0.067 -3.573 -13.471 1.00 93.44 99 VAL A CA 1
ATOM 750 C C . VAL A 1 99 ? 1.155 -2.761 -13.036 1.00 93.44 99 VAL A C 1
ATOM 752 O O . VAL A 1 99 ? 1.991 -3.204 -12.236 1.00 93.44 99 VAL A O 1
ATOM 755 N N . GLN A 1 100 ? 1.246 -1.530 -13.525 1.00 92.06 100 GLN A N 1
ATOM 756 C CA . GLN A 1 100 ? 2.355 -0.626 -13.272 1.00 92.06 100 GLN A CA 1
ATOM 757 C C . GLN A 1 100 ? 2.179 0.083 -11.926 1.00 92.06 100 GLN A C 1
ATOM 759 O O . GLN A 1 100 ? 1.329 0.947 -11.738 1.00 92.06 100 GLN A O 1
ATOM 764 N N . TYR A 1 101 ? 3.030 -0.258 -10.955 1.00 91.19 101 TYR A N 1
ATOM 765 C CA . TYR A 1 101 ? 3.064 0.416 -9.650 1.00 91.19 101 TYR A CA 1
ATOM 766 C C . TYR A 1 101 ? 3.559 1.874 -9.753 1.00 91.19 101 TYR A C 1
ATOM 768 O O . TYR A 1 101 ? 3.084 2.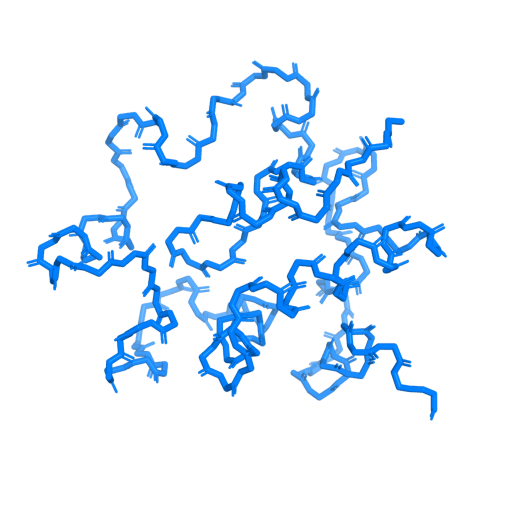741 -9.022 1.00 91.19 101 TYR A O 1
ATOM 776 N N . ASN A 1 102 ? 4.533 2.101 -10.632 1.00 88.50 102 ASN A N 1
ATOM 777 C CA . ASN A 1 102 ? 5.015 3.374 -11.165 1.00 88.50 102 ASN A CA 1
ATOM 778 C C . ASN A 1 102 ? 5.365 3.097 -12.630 1.00 88.50 102 ASN A C 1
ATOM 780 O O . ASN A 1 102 ? 5.786 1.973 -12.935 1.00 88.50 102 ASN A O 1
ATOM 784 N N . LYS A 1 103 ? 5.243 4.097 -13.499 1.00 80.75 103 LYS A N 1
ATOM 785 C CA . LYS A 1 103 ? 5.758 4.002 -14.870 1.00 80.75 103 LYS A CA 1
ATOM 786 C C . LYS A 1 103 ? 7.291 4.043 -14.882 1.00 80.75 103 LYS A C 1
ATOM 788 O O . LYS A 1 103 ? 7.929 4.405 -13.887 1.00 80.75 103 LYS A O 1
ATOM 793 N N . ASP A 1 104 ? 7.890 3.627 -15.997 1.00 70.25 104 ASP A N 1
ATOM 794 C CA . ASP A 1 104 ? 9.347 3.454 -16.131 1.00 70.25 104 ASP A CA 1
ATOM 795 C C . ASP A 1 104 ? 10.134 4.776 -16.076 1.00 70.25 104 ASP A C 1
ATOM 797 O O . ASP A 1 104 ? 11.293 4.797 -15.659 1.00 70.25 104 ASP A O 1
ATOM 801 N N . ASP A 1 105 ? 9.491 5.886 -16.425 1.00 71.38 105 ASP A N 1
ATOM 802 C CA . ASP A 1 105 ? 9.990 7.259 -16.280 1.00 71.38 105 ASP A CA 1
ATOM 803 C C . ASP A 1 105 ? 9.865 7.809 -14.844 1.00 71.38 105 ASP A C 1
ATOM 805 O O . ASP A 1 105 ? 10.395 8.877 -14.533 1.00 71.38 105 ASP A O 1
ATOM 809 N N . GLY A 1 106 ? 9.225 7.058 -13.942 1.00 67.69 106 GLY A N 1
ATOM 810 C CA . GLY A 1 106 ? 8.962 7.459 -12.565 1.00 67.69 106 GLY A CA 1
ATOM 811 C C . GLY A 1 106 ? 7.637 8.194 -12.357 1.00 67.69 106 GLY A C 1
ATOM 812 O O . GLY A 1 106 ? 7.396 8.633 -11.231 1.00 67.69 106 GLY A O 1
ATOM 813 N N . GLU A 1 107 ? 6.789 8.298 -13.383 1.00 78.56 107 GLU A N 1
ATOM 814 C CA . GLU A 1 107 ? 5.446 8.870 -13.283 1.00 78.56 107 GLU A CA 1
ATOM 815 C C . GLU A 1 107 ? 4.463 7.986 -12.478 1.00 78.56 107 GLU A C 1
ATOM 817 O O . GLU A 1 107 ? 4.756 6.858 -12.045 1.00 78.56 107 GLU A O 1
ATOM 822 N N . GLU A 1 108 ? 3.271 8.551 -12.268 1.00 86.31 108 GLU A N 1
ATOM 823 C CA . GLU A 1 108 ? 2.075 7.905 -11.724 1.00 86.31 108 GLU A CA 1
ATOM 824 C C . GLU A 1 108 ? 1.800 6.555 -12.402 1.00 86.31 108 GLU A C 1
ATOM 826 O O . GLU A 1 108 ? 1.802 6.441 -13.628 1.00 86.31 108 GLU A O 1
ATOM 831 N N . GLY A 1 109 ? 1.593 5.518 -11.586 1.00 91.94 109 GLY A N 1
ATOM 832 C CA . GLY A 1 109 ? 1.223 4.182 -12.044 1.00 91.94 109 GLY A CA 1
ATOM 833 C C . GLY A 1 109 ? -0.290 4.004 -12.174 1.00 91.94 109 GLY A C 1
ATOM 834 O O . GLY A 1 109 ? -1.074 4.916 -11.916 1.00 91.94 109 GLY A O 1
ATOM 835 N N . ASP A 1 110 ? -0.716 2.785 -12.498 1.00 94.94 110 ASP A N 1
ATOM 836 C CA . ASP A 1 110 ? -2.120 2.463 -12.789 1.00 94.94 110 ASP A CA 1
ATOM 837 C C . ASP A 1 110 ? -3.058 2.743 -11.608 1.00 94.94 110 ASP A C 1
ATOM 839 O O . ASP A 1 110 ? -4.211 3.111 -11.795 1.00 94.94 110 ASP A O 1
ATOM 843 N N . TYR A 1 111 ? -2.569 2.613 -10.371 1.00 95.75 111 TYR A N 1
ATOM 844 C CA . TYR A 1 111 ? -3.359 2.929 -9.176 1.00 95.75 111 TYR A CA 1
ATOM 845 C C . TYR A 1 111 ? -3.576 4.432 -8.967 1.00 95.75 111 TYR A C 1
ATOM 847 O O . TYR A 1 111 ? -4.499 4.814 -8.250 1.00 95.75 111 TYR A O 1
ATOM 855 N N . ASP A 1 112 ? -2.690 5.273 -9.497 1.00 94.31 112 ASP A N 1
ATOM 856 C CA . ASP A 1 112 ? -2.669 6.707 -9.209 1.00 94.31 112 ASP A CA 1
ATOM 857 C C . ASP A 1 112 ? -3.640 7.476 -10.129 1.00 94.31 112 ASP A C 1
ATOM 859 O O . ASP A 1 112 ? -4.233 8.464 -9.699 1.00 94.31 112 ASP A O 1
ATOM 863 N N . VAL A 1 113 ? -3.884 6.961 -11.343 1.00 94.31 113 VAL A N 1
ATOM 864 C CA . VAL A 1 113 ? -4.758 7.575 -12.364 1.00 94.31 113 VAL A CA 1
ATOM 865 C C . VAL A 1 113 ? -6.250 7.254 -12.205 1.00 94.31 113 VAL A C 1
ATOM 867 O O . VAL A 1 113 ? -7.074 7.791 -12.939 1.00 94.31 113 VAL A O 1
ATOM 870 N N . LEU A 1 114 ? -6.616 6.375 -11.268 1.00 95.88 114 LEU A N 1
ATOM 871 C CA . LEU A 1 114 ? -8.009 5.986 -11.030 1.00 95.88 114 LEU A CA 1
ATOM 872 C C . LEU A 1 114 ? -8.790 7.081 -10.290 1.00 95.88 114 LEU A C 1
ATOM 874 O O . LEU A 1 114 ? -8.261 7.788 -9.424 1.00 95.88 114 LEU A O 1
ATOM 878 N N . ASP A 1 115 ? -10.086 7.191 -10.578 1.00 94.19 115 ASP A N 1
ATOM 879 C CA . ASP A 1 115 ? -10.933 8.299 -10.127 1.00 94.19 115 ASP A CA 1
ATOM 880 C C . ASP A 1 115 ? -11.201 8.252 -8.622 1.00 94.19 115 ASP A C 1
ATOM 882 O O . ASP A 1 115 ? -11.238 9.291 -7.955 1.00 94.19 115 ASP A O 1
ATOM 886 N N . ASN A 1 116 ? -11.346 7.056 -8.049 1.00 96.44 116 ASN A N 1
ATOM 887 C CA . ASN A 1 116 ? -11.775 6.885 -6.662 1.00 96.44 116 ASN A CA 1
ATOM 888 C C . ASN A 1 116 ? -11.168 5.644 -5.977 1.00 96.44 116 ASN A C 1
ATOM 890 O O . ASN A 1 116 ? -10.529 4.799 -6.598 1.00 96.44 116 ASN A O 1
ATOM 894 N N . GLU A 1 117 ? -11.355 5.559 -4.658 1.00 97.50 117 GLU A N 1
ATOM 895 C CA . GLU A 1 117 ? -10.821 4.480 -3.814 1.00 97.50 117 GLU A CA 1
ATOM 896 C C . GLU A 1 117 ? -11.422 3.101 -4.146 1.00 97.50 117 GLU A C 1
ATOM 898 O O . GLU A 1 117 ? -10.733 2.090 -4.018 1.00 97.50 117 GLU A O 1
ATOM 903 N N . GLU A 1 118 ? -12.670 3.047 -4.621 1.00 97.00 118 GLU A N 1
ATOM 904 C CA . GLU A 1 118 ? -13.343 1.801 -5.004 1.00 97.00 118 GLU A CA 1
ATOM 905 C C . GLU A 1 118 ? -12.700 1.174 -6.247 1.00 97.00 118 GLU A C 1
ATOM 907 O O . GLU A 1 118 ? -12.361 -0.008 -6.230 1.00 97.00 118 GLU A O 1
ATOM 912 N N . GLN A 1 119 ? -12.435 1.968 -7.287 1.00 97.38 119 GLN A N 1
ATOM 913 C CA . GLN A 1 119 ? -11.726 1.503 -8.483 1.00 97.38 119 GLN A CA 1
ATOM 914 C C . GLN A 1 119 ? -10.324 0.975 -8.141 1.00 97.38 119 GLN A C 1
ATOM 916 O O . GLN A 1 119 ? -9.912 -0.072 -8.640 1.00 97.38 119 GLN A O 1
ATOM 921 N N . ILE A 1 120 ? -9.601 1.659 -7.245 1.00 97.88 120 ILE A N 1
ATOM 922 C CA . ILE A 1 120 ? -8.279 1.213 -6.778 1.00 97.88 120 ILE A CA 1
ATOM 923 C C . ILE A 1 120 ? -8.400 -0.112 -6.024 1.00 97.88 120 ILE A C 1
ATOM 925 O O . ILE A 1 120 ? -7.563 -0.994 -6.205 1.00 97.88 120 ILE A O 1
ATOM 929 N N . LEU A 1 121 ? -9.427 -0.274 -5.186 1.00 97.88 121 LEU A N 1
ATOM 930 C CA . LEU A 1 121 ? -9.670 -1.510 -4.445 1.00 97.88 121 LEU A CA 1
ATOM 931 C C . LEU A 1 121 ? -10.014 -2.680 -5.378 1.00 97.88 121 LEU A C 1
ATOM 933 O O . LEU A 1 121 ? -9.534 -3.792 -5.145 1.00 97.88 121 LEU A O 1
ATOM 937 N N . LEU A 1 122 ? -10.815 -2.438 -6.421 1.00 97.25 122 LEU A N 1
ATOM 938 C CA . LEU A 1 122 ? -11.153 -3.426 -7.450 1.00 97.25 122 LEU A CA 1
ATOM 939 C C . LEU A 1 122 ? -9.909 -3.871 -8.222 1.00 97.25 122 LEU A C 1
ATOM 941 O O . LEU A 1 122 ? -9.649 -5.075 -8.293 1.00 97.25 122 LEU A O 1
ATOM 945 N N . LEU A 1 123 ? -9.098 -2.914 -8.696 1.00 97.25 123 LEU A N 1
ATOM 946 C CA . LEU A 1 123 ? -7.814 -3.198 -9.340 1.00 97.25 123 LEU A CA 1
ATOM 947 C C . LEU A 1 123 ? -6.898 -3.978 -8.393 1.00 97.25 123 LEU A C 1
ATOM 949 O O . LEU A 1 123 ? -6.389 -5.032 -8.758 1.00 97.25 123 LEU A O 1
ATOM 953 N N . LEU A 1 124 ? -6.724 -3.508 -7.152 1.00 97.62 124 LEU A N 1
ATOM 954 C CA . LEU A 1 124 ? -5.869 -4.146 -6.150 1.00 97.62 124 LEU A CA 1
ATOM 955 C C . LEU A 1 124 ? -6.264 -5.604 -5.919 1.00 97.62 124 LEU A C 1
ATOM 957 O O . LEU A 1 124 ? -5.415 -6.485 -5.958 1.00 97.62 124 LEU A O 1
ATOM 961 N N . LYS A 1 125 ? -7.548 -5.870 -5.677 1.00 96.62 125 LYS A N 1
ATOM 962 C CA . LYS A 1 125 ? -8.024 -7.223 -5.367 1.00 96.62 125 LYS A CA 1
ATOM 963 C C . LYS A 1 125 ? -8.222 -8.090 -6.609 1.00 96.62 125 LYS A C 1
ATOM 965 O O . LYS A 1 125 ? -8.599 -9.250 -6.451 1.00 96.62 125 LYS A O 1
ATOM 970 N N . ASN A 1 126 ? -7.969 -7.540 -7.799 1.00 84.81 126 ASN A N 1
ATOM 971 C CA . ASN A 1 126 ? -8.205 -8.173 -9.091 1.00 84.81 126 ASN A CA 1
ATOM 972 C C . ASN A 1 126 ? -9.618 -8.784 -9.167 1.00 84.81 126 ASN A C 1
ATOM 974 O O . ASN A 1 126 ? -9.808 -9.947 -9.523 1.00 84.81 126 ASN A O 1
ATOM 978 N N . LYS A 1 127 ? -10.610 -8.006 -8.713 1.00 71.75 127 LYS A N 1
ATOM 979 C CA . LYS A 1 127 ? -12.026 -8.367 -8.804 1.00 71.75 127 LYS A CA 1
ATOM 980 C C . LYS A 1 127 ? -12.557 -7.804 -10.117 1.00 71.75 127 LYS A C 1
ATOM 982 O O . LYS A 1 127 ? -12.711 -6.591 -10.229 1.00 71.75 127 LYS A O 1
ATOM 987 N N . SER A 1 128 ? -12.753 -8.688 -11.094 1.00 48.97 128 SER A N 1
ATOM 988 C CA . SER A 1 128 ? -13.501 -8.413 -12.328 1.00 48.97 128 SER A CA 1
ATOM 989 C C . SER A 1 128 ? -15.001 -8.398 -12.063 1.00 48.97 128 SER A C 1
ATOM 991 O O . SER A 1 128 ? -15.445 -9.212 -11.218 1.00 48.97 128 SER A O 1
#

Foldseek 3Di:
DQDDLVQQLVQQAQLLDTLVQALCSVVVVDPGRVPDDDDDPQNVVCVVVVHRHCLPPPCPPDPDPSVVQLLSSLSSVCCNVPNSSVLSVLVSVLVVVPFRPADNVRHHTPLRPDDHNVVSNCSSNVPD

Sequence (128 aa):
MVYSIEQIKNSIAYCGLVCAFCSTGKSGKCIGCREKSGGCSIKVCAQSKKINGCWECNEFPCDNEMFKSKRVKVFVQCAKDEGVHKLAGYLKKNYDDGVQYNKDDGEEGDYDVLDNEEQILLLLKNKS

Radius of gyration: 13.83 Å; chains: 1; bounding box: 33×28×35 Å